Protein AF-A0A930U2X6-F1 (afdb_monomer)

Mean predicted aligned error: 4.29 Å

Sequence (159 aa):
MTLTSILILMLFTFGASIFYVLLCIEKRTWAIAFPAKLSRSVPEEEVRFVHQSLQRLIPLLPPSNGIVVVGGGGALLWQAIQRGWDWAAVLILGIWLGGLLYIIVIGRIAAAVKDVWTTASNGELHAVNRGVKNLIHQHFNGLLHAIGVILLQLGLVVF

Secondary structure (DSSP, 8-state):
--HHHHHHHHHHHHHHHHHHHHHHHHGGGHHHH-TTT---PPPHHHHHHHHHHHHHHTTTHHHHHHIIIIIIHHHHHHHHHHTTT-HHHHHHHHHHHHHHHHHHHTS-HHHHHHHHHHS-TTS-HHHHHHHHHHHHHHHHHHHHHHHHHHHHHIIIII-

Nearest PDB structures (foldseek):
  7xgf-assembly2_D  TM=3.467E-01  e=2.342E+00  synthetic construct

Foldseek 3Di:
DDPLLVQLLVLLVLLLVVLVVLCVLCVLVVCLQCVVVDVDDRDLVSLLSNLVVLLVCLVVCCVSVVCSLVVNLVSLVVVCVVVVNDPLSVVLNVLLVVLVCCCVPVLVVVVLSVLSNPDDSPDDSVSSSSSSNSVNVSSVSSNCNSVVSNVSSCPPPVD

Solvent-accessible surface area (backbone atoms only — not comparable to full-atom values): 8386 Å² total; per-residue (Å²): 124,53,73,57,57,52,51,36,47,51,34,31,49,52,45,25,49,53,28,49,53,52,48,61,67,40,55,77,50,42,30,72,59,39,52,95,81,33,92,57,90,68,58,66,68,58,50,34,51,42,40,48,51,48,47,68,42,56,77,59,43,57,65,60,50,44,48,30,53,54,51,31,49,50,36,41,53,48,46,18,61,77,57,73,58,37,71,59,42,47,49,50,43,46,53,51,51,52,48,52,48,40,39,55,68,76,58,31,47,72,59,35,52,46,47,39,63,73,48,57,65,86,50,63,65,69,60,49,49,50,24,48,28,47,44,53,52,51,36,51,52,51,24,52,50,26,48,49,48,44,53,48,46,44,67,65,69,59,104

Radius of gyration: 17.35 Å; Cα contacts (8 Å, |Δi|>4): 154; chains: 1; bounding box: 38×29×49 Å

pLDDT: mean 90.32, std 5.53, range [69.56, 96.94]

Structure (mmCIF, N/CA/C/O backbone):
data_AF-A0A930U2X6-F1
#
_entry.id   AF-A0A930U2X6-F1
#
loop_
_atom_site.group_PDB
_atom_site.id
_atom_site.type_symbol
_atom_sit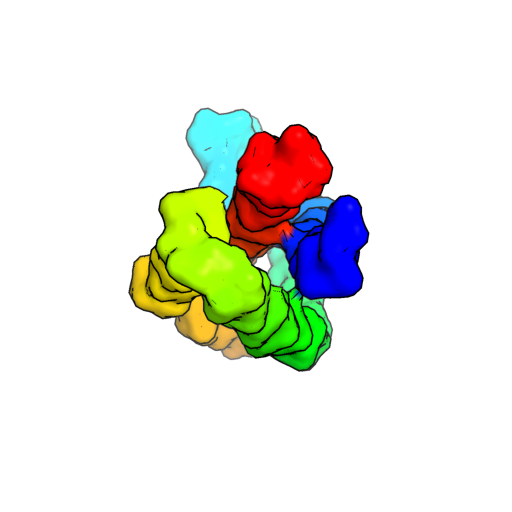e.label_atom_id
_atom_site.label_alt_id
_atom_site.label_comp_id
_atom_site.label_asym_id
_atom_site.label_entity_id
_atom_site.label_seq_id
_atom_site.pdbx_PDB_ins_code
_atom_site.Cartn_x
_atom_site.Cartn_y
_atom_site.Cartn_z
_atom_site.occupancy
_atom_site.B_iso_or_equiv
_atom_site.auth_seq_id
_atom_site.auth_comp_id
_atom_site.auth_asym_id
_atom_site.auth_atom_id
_atom_site.pdbx_PDB_model_num
ATOM 1 N N . MET A 1 1 ? -6.334 4.906 25.732 1.00 69.56 1 MET A N 1
ATOM 2 C CA . MET A 1 1 ? -5.788 4.205 24.546 1.00 69.56 1 MET A CA 1
ATOM 3 C C . MET A 1 1 ? -5.571 2.737 24.896 1.00 69.56 1 MET A C 1
ATOM 5 O O . MET A 1 1 ? -4.930 2.472 25.904 1.00 69.56 1 MET A O 1
ATOM 9 N N . THR A 1 2 ? -6.159 1.796 24.152 1.00 85.31 2 THR A N 1
ATOM 10 C CA . THR A 1 2 ? -6.035 0.351 24.450 1.00 85.31 2 THR A CA 1
ATOM 11 C C . THR A 1 2 ? -4.772 -0.242 23.816 1.00 85.31 2 THR A C 1
ATOM 13 O O . THR A 1 2 ? -4.243 0.322 22.856 1.00 85.31 2 THR A O 1
ATOM 16 N N . LEU A 1 3 ? -4.310 -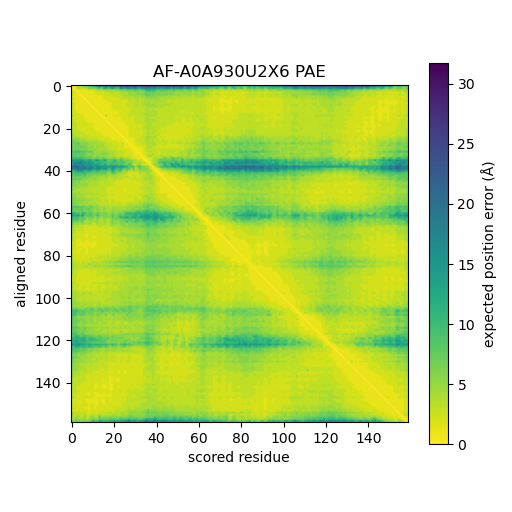1.399 24.311 1.00 91.56 3 LEU A N 1
ATOM 17 C CA . LEU A 1 3 ? -3.204 -2.148 23.695 1.00 91.56 3 LEU A CA 1
ATOM 18 C C . LEU A 1 3 ? -3.489 -2.464 22.217 1.00 91.56 3 LEU A C 1
ATOM 20 O O . LEU A 1 3 ? -2.607 -2.316 21.375 1.00 91.56 3 LEU A O 1
ATOM 24 N N . THR A 1 4 ? -4.737 -2.819 21.892 1.00 93.38 4 THR A N 1
ATOM 25 C CA . THR A 1 4 ? -5.190 -3.085 20.520 1.00 93.38 4 THR A CA 1
ATOM 26 C C . THR A 1 4 ? -5.006 -1.858 19.624 1.00 93.38 4 THR A C 1
ATOM 28 O O . THR A 1 4 ? -4.454 -1.971 18.533 1.00 93.38 4 THR A O 1
ATOM 31 N N . SER A 1 5 ? -5.386 -0.666 20.098 1.00 93.62 5 SER A N 1
ATOM 32 C CA . SER A 1 5 ? -5.215 0.579 19.339 1.00 93.62 5 SER A CA 1
ATOM 33 C C . SER A 1 5 ? -3.742 0.934 19.114 1.00 93.62 5 SER A C 1
ATOM 35 O O . SER A 1 5 ? -3.389 1.374 18.024 1.00 93.62 5 SER A O 1
ATOM 37 N N . ILE A 1 6 ? -2.874 0.708 20.109 1.00 94.25 6 ILE A N 1
ATOM 38 C CA . ILE A 1 6 ? -1.420 0.898 19.965 1.00 94.25 6 ILE A CA 1
ATOM 39 C C . ILE A 1 6 ? -0.870 -0.036 18.886 1.00 94.25 6 ILE A C 1
ATOM 41 O O . ILE A 1 6 ? -0.148 0.411 17.997 1.00 94.25 6 ILE A O 1
ATOM 45 N N . LEU A 1 7 ? -1.245 -1.316 18.936 1.00 95.44 7 LEU A N 1
ATOM 46 C CA . LEU A 1 7 ? -0.802 -2.316 17.971 1.00 95.44 7 LEU A CA 1
ATOM 47 C C . LEU A 1 7 ? -1.247 -1.968 16.544 1.00 95.44 7 LEU A C 1
ATOM 49 O O . LEU A 1 7 ? -0.434 -2.033 15.626 1.00 95.44 7 LEU A O 1
ATOM 53 N N . ILE A 1 8 ? -2.506 -1.550 16.361 1.00 95.62 8 ILE A N 1
ATOM 54 C CA . ILE A 1 8 ? -3.020 -1.075 15.067 1.00 95.62 8 ILE A CA 1
ATOM 55 C C . ILE A 1 8 ? -2.160 0.090 14.572 1.00 95.62 8 ILE A C 1
ATOM 57 O O . ILE A 1 8 ? -1.604 0.021 13.479 1.00 95.62 8 ILE A O 1
ATOM 61 N N . LEU A 1 9 ? -1.975 1.133 15.385 1.00 96.19 9 LEU A N 1
ATOM 62 C CA . LEU A 1 9 ? -1.172 2.290 14.986 1.00 96.19 9 LEU A CA 1
ATOM 63 C C . LEU A 1 9 ? 0.263 1.894 14.618 1.00 96.19 9 LEU A C 1
ATOM 65 O O . LEU A 1 9 ? 0.766 2.358 13.598 1.00 96.19 9 LEU A O 1
ATOM 69 N N . MET A 1 10 ? 0.906 1.005 15.379 1.00 95.81 10 MET A N 1
ATOM 70 C CA . MET A 1 10 ? 2.252 0.509 15.072 1.00 95.81 10 MET A CA 1
ATOM 71 C C . MET A 1 10 ? 2.306 -0.245 13.738 1.00 95.81 10 MET A C 1
ATOM 73 O O . MET A 1 10 ? 3.150 0.067 12.899 1.00 95.81 10 MET A O 1
ATOM 77 N N . LEU A 1 11 ? 1.398 -1.198 13.510 1.00 95.69 11 LEU A N 1
ATOM 78 C CA . LEU A 1 11 ? 1.372 -2.014 12.291 1.00 95.69 11 LEU A CA 1
ATOM 79 C C . LEU A 1 11 ? 1.092 -1.174 11.043 1.00 95.69 11 LEU A C 1
ATOM 81 O O . LEU A 1 11 ? 1.770 -1.320 10.027 1.00 95.69 11 LEU A O 1
ATOM 85 N N . PHE A 1 12 ? 0.125 -0.263 11.120 1.00 95.38 12 PHE A N 1
ATOM 86 C CA . PHE A 1 12 ? -0.221 0.595 9.994 1.00 95.38 12 PHE A CA 1
ATOM 87 C C . PHE A 1 12 ? 0.823 1.690 9.754 1.00 95.38 12 PHE A C 1
ATOM 89 O O . PHE A 1 12 ? 1.091 2.016 8.600 1.00 95.38 12 PHE A O 1
ATOM 96 N N . THR A 1 13 ? 1.489 2.195 10.798 1.00 96.38 13 THR A N 1
ATOM 97 C CA . THR A 1 13 ? 2.637 3.110 10.646 1.00 96.38 13 THR A CA 1
ATOM 98 C C . THR A 1 13 ? 3.826 2.401 10.008 1.00 96.38 13 THR A C 1
ATOM 100 O O . THR A 1 13 ? 4.483 2.963 9.131 1.00 96.38 13 THR A O 1
ATOM 103 N N . PHE A 1 14 ? 4.086 1.149 10.391 1.00 94.38 14 PHE A N 1
ATOM 104 C CA . PHE A 1 14 ? 5.089 0.312 9.739 1.00 94.38 14 PHE A CA 1
ATOM 105 C C . PHE A 1 14 ? 4.760 0.110 8.251 1.00 94.38 14 PHE A C 1
ATOM 107 O O . PHE A 1 14 ? 5.606 0.377 7.399 1.00 94.38 14 PHE A O 1
ATOM 114 N N . GLY A 1 15 ? 3.513 -0.244 7.919 1.00 93.06 15 GLY A N 1
ATOM 115 C CA . GLY A 1 15 ? 3.055 -0.362 6.530 1.00 93.06 15 GLY A CA 1
ATOM 116 C C . GLY A 1 15 ? 3.176 0.938 5.732 1.00 93.06 15 GLY A C 1
ATOM 117 O O . GLY A 1 15 ? 3.738 0.942 4.637 1.00 93.06 15 GLY A O 1
ATOM 118 N N . ALA A 1 16 ? 2.726 2.060 6.299 1.00 94.88 16 ALA A N 1
ATOM 119 C CA . ALA A 1 16 ? 2.882 3.380 5.696 1.00 94.88 16 ALA A CA 1
ATOM 120 C C . ALA A 1 16 ? 4.361 3.719 5.452 1.00 94.88 16 ALA A C 1
ATOM 122 O O . ALA A 1 16 ? 4.705 4.234 4.392 1.00 94.88 16 ALA A O 1
ATOM 123 N N . SER A 1 17 ? 5.251 3.376 6.387 1.00 94.25 17 SER A N 1
ATOM 124 C CA . SER A 1 17 ? 6.690 3.625 6.248 1.00 94.25 17 SER A CA 1
ATOM 125 C C . SER A 1 17 ? 7.305 2.819 5.103 1.00 94.25 17 SER A C 1
ATOM 127 O O . SER A 1 17 ? 8.100 3.367 4.342 1.00 94.25 17 SER A O 1
ATOM 129 N N . ILE A 1 18 ? 6.903 1.553 4.925 1.00 91.75 18 ILE A N 1
ATOM 130 C CA . ILE A 1 18 ? 7.334 0.729 3.783 1.00 91.75 18 ILE A CA 1
ATOM 131 C C . ILE A 1 18 ? 6.951 1.417 2.470 1.00 91.75 18 ILE A C 1
ATOM 133 O O . ILE A 1 18 ? 7.820 1.674 1.636 1.00 91.75 18 ILE A O 1
ATOM 137 N N . PHE A 1 19 ? 5.671 1.761 2.294 1.00 92.62 19 PHE A N 1
ATOM 138 C CA . PHE A 1 19 ? 5.212 2.399 1.058 1.00 92.62 19 PHE A CA 1
ATOM 139 C C . PHE A 1 19 ? 5.843 3.774 0.843 1.00 92.62 19 PHE A C 1
ATOM 141 O O . PHE A 1 19 ? 6.198 4.113 -0.282 1.00 92.62 19 PHE A O 1
ATOM 148 N N . TYR A 1 20 ? 6.052 4.546 1.908 1.00 94.25 20 TYR A N 1
ATOM 149 C CA . TYR A 1 20 ? 6.744 5.827 1.834 1.00 94.25 20 TYR A CA 1
ATOM 150 C C . TYR A 1 20 ? 8.188 5.679 1.333 1.00 94.25 20 TYR A C 1
ATOM 152 O O . TYR A 1 20 ? 8.611 6.421 0.447 1.00 94.25 20 TYR A O 1
ATOM 160 N N . VAL A 1 21 ? 8.945 4.704 1.847 1.00 92.69 21 VAL A N 1
ATOM 161 C CA . VAL A 1 21 ? 10.322 4.445 1.395 1.00 92.69 21 VAL A CA 1
ATOM 162 C C . VAL A 1 21 ? 10.351 4.026 -0.077 1.00 92.69 21 VAL A C 1
ATOM 164 O O . VAL A 1 21 ? 11.174 4.543 -0.833 1.00 92.69 21 VAL A O 1
ATOM 167 N N . LEU A 1 22 ? 9.432 3.157 -0.514 1.00 92.00 22 LEU A N 1
ATOM 168 C CA . LEU A 1 22 ? 9.311 2.779 -1.930 1.00 92.00 22 LEU A CA 1
ATOM 169 C C . LEU A 1 22 ? 9.024 3.996 -2.810 1.00 92.00 22 LEU A C 1
ATOM 171 O O . LEU A 1 22 ? 9.707 4.225 -3.806 1.00 92.00 22 LEU A O 1
ATOM 175 N N . LEU A 1 23 ? 8.082 4.835 -2.391 1.00 93.25 23 LEU A N 1
ATOM 176 C CA . LEU A 1 23 ? 7.719 6.051 -3.106 1.00 93.25 23 LEU A CA 1
ATOM 177 C C . LEU A 1 23 ? 8.870 7.065 -3.174 1.00 93.25 23 LEU A C 1
ATOM 179 O O . LEU A 1 23 ? 9.009 7.761 -4.182 1.00 93.25 23 LEU A O 1
ATOM 183 N N . CYS A 1 24 ? 9.732 7.122 -2.156 1.00 93.75 24 CYS A N 1
ATOM 184 C CA . CYS A 1 24 ? 10.964 7.910 -2.190 1.00 93.75 24 CYS A CA 1
ATOM 185 C C . CYS A 1 24 ? 11.950 7.407 -3.256 1.00 93.75 24 CYS A C 1
ATOM 187 O O . CYS A 1 24 ? 12.536 8.228 -3.965 1.00 93.75 24 CYS A O 1
ATOM 189 N N . ILE A 1 25 ? 12.102 6.086 -3.411 1.00 90.88 25 ILE A N 1
ATOM 190 C CA . ILE A 1 25 ? 12.925 5.477 -4.474 1.00 90.88 25 ILE A CA 1
ATOM 191 C C . ILE A 1 25 ? 12.327 5.800 -5.852 1.00 90.88 25 ILE A C 1
ATOM 193 O O . ILE A 1 25 ? 13.039 6.179 -6.781 1.00 90.88 25 ILE A O 1
ATOM 197 N N . GLU A 1 26 ? 11.004 5.723 -5.970 1.00 92.31 26 GLU A N 1
ATOM 198 C CA . GLU A 1 26 ? 10.265 5.918 -7.219 1.00 92.31 26 GLU A CA 1
ATOM 199 C C . GLU A 1 26 ? 10.066 7.389 -7.611 1.00 92.31 26 GLU A C 1
ATOM 201 O O . GLU A 1 26 ? 9.607 7.675 -8.722 1.00 92.31 26 GLU A O 1
ATOM 206 N N . LYS A 1 27 ? 10.419 8.343 -6.738 1.00 91.00 27 LYS A N 1
ATOM 207 C CA . LYS A 1 27 ? 10.170 9.787 -6.912 1.00 91.00 27 LYS A CA 1
ATOM 208 C C . LYS A 1 27 ? 10.674 10.337 -8.246 1.00 91.00 27 LYS A C 1
ATOM 210 O O . LYS A 1 27 ? 10.072 11.245 -8.821 1.00 91.00 27 LYS A O 1
ATOM 215 N N . ARG A 1 28 ? 11.777 9.792 -8.764 1.00 87.88 28 ARG A N 1
ATOM 216 C CA . ARG A 1 28 ? 12.347 10.182 -10.067 1.00 87.88 28 ARG A CA 1
ATOM 217 C C . ARG A 1 28 ? 11.410 9.829 -11.230 1.00 87.88 28 ARG A C 1
ATOM 219 O O . ARG A 1 28 ? 11.173 10.646 -12.115 1.00 87.88 28 ARG A O 1
ATOM 226 N N . THR A 1 29 ? 10.720 8.702 -11.127 1.00 91.69 29 THR A N 1
ATOM 227 C CA . THR A 1 29 ? 9.820 8.159 -12.152 1.00 91.69 29 THR A CA 1
ATOM 228 C C . THR A 1 29 ? 8.343 8.535 -11.988 1.00 91.69 29 THR A C 1
ATOM 230 O O . THR A 1 29 ? 7.521 8.129 -12.805 1.00 91.69 29 THR A O 1
ATOM 233 N N . TRP A 1 30 ? 7.963 9.343 -10.989 1.00 91.62 30 TRP A N 1
ATOM 234 C CA . TRP A 1 30 ? 6.550 9.702 -10.757 1.00 91.62 30 TRP A CA 1
ATOM 235 C C . TRP A 1 30 ? 5.859 10.370 -11.948 1.00 91.62 30 TRP A C 1
ATOM 237 O O . TRP A 1 30 ? 4.649 10.222 -12.104 1.00 91.62 30 TRP A O 1
ATOM 247 N N . ALA A 1 31 ? 6.602 11.064 -12.813 1.00 90.00 31 ALA A N 1
ATOM 248 C CA . ALA A 1 31 ? 6.038 11.667 -14.021 1.00 90.00 31 ALA A CA 1
ATOM 249 C C . ALA A 1 31 ? 5.472 10.628 -15.009 1.00 90.00 31 ALA A C 1
ATOM 251 O O . ALA A 1 31 ? 4.550 10.936 -15.757 1.00 90.00 31 ALA A O 1
ATOM 252 N N . ILE A 1 32 ? 5.942 9.376 -14.951 1.00 88.25 32 ILE A N 1
ATOM 253 C CA . ILE A 1 32 ? 5.394 8.262 -15.741 1.00 88.25 32 ILE A CA 1
ATOM 254 C C . ILE A 1 32 ? 4.018 7.846 -15.202 1.00 88.25 32 ILE A C 1
ATOM 256 O O . ILE A 1 32 ? 3.114 7.502 -15.968 1.00 88.25 32 ILE A O 1
ATOM 260 N N . ALA A 1 33 ? 3.840 7.889 -13.879 1.00 87.44 33 ALA A N 1
ATOM 261 C CA . ALA A 1 33 ? 2.578 7.547 -13.232 1.00 87.44 33 ALA A CA 1
ATOM 262 C C . ALA A 1 33 ? 1.546 8.678 -13.320 1.00 87.44 33 ALA A C 1
ATOM 264 O O . ALA A 1 33 ? 0.382 8.418 -13.625 1.00 87.44 33 ALA A O 1
ATOM 265 N N . PHE A 1 34 ? 1.980 9.930 -13.150 1.00 88.38 34 PHE A N 1
ATOM 266 C CA . PHE A 1 34 ? 1.111 11.106 -13.074 1.00 88.38 34 PHE A CA 1
ATOM 267 C C . PHE A 1 34 ? 1.443 12.165 -14.142 1.00 88.38 34 PHE A C 1
ATOM 269 O O . PHE A 1 34 ? 1.743 13.312 -13.794 1.00 88.38 34 PHE A O 1
ATOM 276 N N . PRO A 1 35 ? 1.349 11.833 -15.444 1.00 83.19 35 PRO A N 1
ATOM 277 C CA . PRO A 1 35 ? 1.754 12.739 -16.522 1.00 83.19 35 PRO A CA 1
ATOM 278 C C . PRO A 1 35 ? 0.925 14.031 -16.557 1.00 83.19 35 PRO A C 1
ATOM 280 O O . PRO A 1 35 ? 1.444 15.084 -16.898 1.00 83.19 35 PRO A O 1
ATOM 283 N N . ALA A 1 36 ? -0.341 13.983 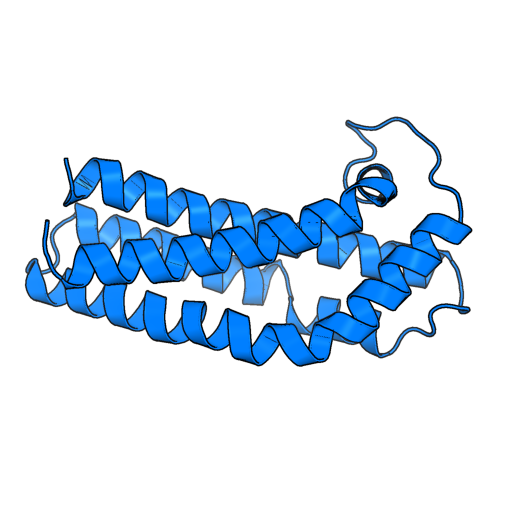-16.126 1.00 78.81 36 ALA A N 1
ATOM 284 C CA . ALA A 1 36 ? -1.209 15.161 -16.051 1.00 78.81 36 ALA A CA 1
ATOM 285 C C . ALA A 1 36 ? -0.769 16.196 -14.994 1.00 78.81 36 ALA A C 1
ATOM 287 O O . ALA A 1 36 ? -1.204 17.341 -15.046 1.00 78.81 36 ALA A O 1
ATOM 288 N N . LYS A 1 37 ? 0.058 15.796 -14.016 1.00 79.06 37 LYS A N 1
ATOM 289 C CA . LYS A 1 37 ? 0.534 16.665 -12.924 1.00 79.06 37 LYS A CA 1
ATOM 290 C C . LYS A 1 37 ? 2.022 16.996 -13.027 1.00 79.06 37 LYS A C 1
ATOM 292 O O . LYS A 1 37 ? 2.471 17.961 -12.418 1.00 79.06 37 LYS A O 1
ATOM 297 N N . LEU A 1 38 ? 2.793 16.180 -13.742 1.00 79.31 38 LEU A N 1
ATOM 298 C CA . LEU A 1 38 ? 4.249 16.253 -13.801 1.00 79.31 38 LEU A CA 1
ATOM 299 C C . LEU A 1 38 ? 4.702 16.215 -15.263 1.00 79.31 38 LEU A C 1
ATOM 301 O O . LEU A 1 38 ? 4.972 15.152 -15.818 1.00 79.31 38 LEU A O 1
ATOM 305 N N . SER A 1 39 ? 4.815 17.391 -15.875 1.00 71.56 39 SER A N 1
ATOM 306 C CA . SER A 1 39 ? 5.216 17.558 -17.277 1.00 71.56 39 SER A CA 1
ATOM 307 C C . SER A 1 39 ? 6.738 17.529 -17.445 1.00 71.56 39 SER A C 1
ATOM 309 O O . SER A 1 39 ? 7.339 18.509 -17.879 1.00 71.56 39 SER A O 1
ATOM 311 N N . ARG A 1 40 ? 7.388 16.421 -17.067 1.00 81.56 40 ARG A N 1
ATOM 312 C CA . ARG A 1 40 ? 8.821 16.211 -17.331 1.00 81.56 40 ARG A CA 1
ATOM 313 C C . ARG A 1 40 ? 9.069 14.883 -18.031 1.00 81.56 40 ARG A C 1
ATOM 315 O O . ARG A 1 40 ? 8.499 13.863 -17.646 1.00 81.56 40 ARG A O 1
ATOM 322 N N . SER A 1 41 ? 9.957 14.891 -19.022 1.00 82.69 41 SER A N 1
ATOM 323 C CA . SER A 1 41 ? 10.502 13.659 -19.590 1.00 82.69 41 SER A CA 1
ATOM 324 C C . SER A 1 41 ? 11.361 12.960 -18.541 1.00 82.69 41 SER A C 1
ATOM 326 O O . SER A 1 41 ? 12.198 13.602 -17.904 1.00 82.69 41 SER A O 1
ATOM 328 N N . VAL A 1 42 ? 11.164 11.657 -18.367 1.00 86.94 42 VAL A N 1
ATOM 329 C CA . VAL A 1 42 ? 11.996 10.842 -17.477 1.00 86.94 42 VAL A CA 1
ATOM 330 C C . VAL A 1 42 ? 13.068 10.155 -18.322 1.00 86.94 42 VAL A C 1
ATOM 332 O O . VAL A 1 42 ? 12.700 9.448 -19.264 1.00 86.94 42 VAL A O 1
ATOM 335 N N . PRO A 1 43 ? 14.366 10.358 -18.030 1.00 91.56 43 PRO A N 1
ATOM 336 C CA . PRO A 1 43 ? 15.443 9.662 -18.721 1.00 91.56 43 PRO A CA 1
ATOM 337 C C . PRO A 1 43 ? 15.288 8.145 -18.599 1.00 91.56 43 PRO A C 1
ATOM 339 O O . PRO A 1 43 ? 14.963 7.627 -17.531 1.00 91.56 43 PRO A O 1
ATOM 342 N N . GLU A 1 44 ? 15.558 7.422 -19.684 1.00 90.88 44 GLU A N 1
ATOM 343 C CA . GLU A 1 44 ? 15.449 5.959 -19.730 1.00 90.88 44 GLU A CA 1
ATOM 344 C C . GLU A 1 44 ? 16.278 5.270 -18.634 1.00 90.88 44 GLU A C 1
ATOM 346 O O . GLU A 1 44 ? 15.817 4.319 -18.002 1.00 90.88 44 GLU A O 1
ATOM 351 N N . GLU A 1 45 ? 17.475 5.786 -18.362 1.00 92.31 45 GLU A N 1
ATOM 352 C CA . GLU A 1 45 ? 18.358 5.306 -17.297 1.00 92.31 45 GLU A CA 1
ATOM 353 C C . GLU A 1 45 ? 17.696 5.342 -15.911 1.00 92.31 45 GLU A C 1
ATOM 355 O O . GLU A 1 45 ? 17.830 4.389 -15.141 1.00 92.31 45 GLU A O 1
ATOM 360 N N . GLU A 1 46 ? 16.910 6.381 -15.609 1.00 91.88 46 GLU A N 1
ATOM 361 C CA . GLU A 1 46 ? 16.198 6.492 -14.335 1.00 91.88 46 GLU A CA 1
ATOM 362 C C . GLU A 1 46 ? 15.077 5.460 -14.238 1.00 91.88 46 GLU A C 1
ATOM 364 O O . GLU A 1 46 ? 14.892 4.840 -13.188 1.00 91.88 46 GLU A O 1
ATOM 369 N N . VAL A 1 47 ? 14.353 5.233 -15.339 1.00 91.88 47 VAL A N 1
ATOM 370 C CA . VAL A 1 47 ? 13.297 4.216 -15.404 1.00 91.88 47 VAL A CA 1
ATOM 371 C C . VAL A 1 47 ? 13.876 2.835 -15.144 1.00 91.88 47 VAL A C 1
ATOM 373 O O . VAL A 1 47 ? 13.355 2.089 -14.314 1.00 91.88 47 VAL A O 1
ATOM 376 N N . ARG A 1 48 ? 14.973 2.495 -15.827 1.00 93.19 48 ARG A N 1
ATOM 377 C CA . ARG A 1 48 ? 15.625 1.189 -15.690 1.00 93.19 48 ARG A CA 1
ATOM 378 C C . ARG A 1 48 ? 16.226 1.004 -14.298 1.00 93.19 48 ARG A C 1
ATOM 380 O O . ARG A 1 48 ? 16.092 -0.078 -13.729 1.00 93.19 48 ARG A O 1
ATOM 387 N N . PHE A 1 49 ? 16.811 2.053 -13.718 1.00 93.31 49 PHE A N 1
ATOM 388 C CA . PHE A 1 49 ? 17.315 2.034 -12.344 1.00 93.31 49 PHE A CA 1
ATOM 389 C C . PHE A 1 49 ? 16.202 1.761 -11.322 1.00 93.31 49 PHE A C 1
ATOM 391 O O . PHE A 1 49 ? 16.350 0.892 -10.455 1.00 93.31 49 PHE A O 1
ATOM 398 N N . VAL A 1 50 ? 15.073 2.472 -11.427 1.00 92.81 50 VAL A N 1
ATOM 399 C CA . VAL A 1 50 ? 13.926 2.260 -10.534 1.00 92.81 50 VAL A CA 1
ATOM 400 C C . VAL A 1 50 ? 13.350 0.866 -10.747 1.00 92.81 50 VAL A C 1
ATOM 402 O O . VAL A 1 50 ? 13.177 0.143 -9.772 1.00 92.81 50 VAL A O 1
ATOM 405 N N . HIS A 1 51 ? 13.142 0.434 -11.992 1.00 94.25 51 HIS A N 1
ATOM 406 C CA . HIS A 1 51 ? 12.653 -0.912 -12.290 1.00 94.25 51 HIS A CA 1
ATOM 407 C C . HIS A 1 51 ? 13.537 -1.998 -11.663 1.00 94.25 51 HIS A C 1
ATOM 409 O O . HIS A 1 51 ? 13.034 -2.884 -10.978 1.00 94.25 51 HIS A O 1
ATOM 415 N N . GLN A 1 52 ? 14.860 -1.902 -11.824 1.00 93.25 52 GLN A N 1
ATOM 416 C CA . GLN A 1 52 ? 15.798 -2.859 -11.238 1.00 93.25 52 GLN A CA 1
ATOM 417 C C . GLN A 1 52 ? 15.760 -2.839 -9.702 1.00 93.25 52 GLN A C 1
ATOM 419 O O . GLN A 1 52 ? 15.834 -3.891 -9.063 1.00 93.25 52 GLN A O 1
ATOM 424 N N . SER A 1 53 ? 15.626 -1.656 -9.101 1.00 92.38 53 SER A N 1
ATOM 425 C CA . SER A 1 53 ? 15.471 -1.508 -7.650 1.00 92.38 53 SER A CA 1
ATOM 426 C C . SER A 1 53 ? 14.190 -2.187 -7.163 1.00 92.38 53 SER A C 1
ATOM 428 O O . SER A 1 53 ? 14.233 -2.972 -6.219 1.00 92.38 53 SER A O 1
ATOM 430 N N . LEU A 1 54 ? 13.068 -1.968 -7.851 1.00 89.88 54 LEU A N 1
ATOM 431 C CA . LEU A 1 54 ? 11.787 -2.603 -7.543 1.00 89.88 54 LEU A CA 1
ATOM 432 C C . LEU A 1 54 ? 11.854 -4.121 -7.705 1.00 89.88 54 LEU A C 1
ATOM 434 O O . LEU A 1 54 ? 11.419 -4.846 -6.816 1.00 89.88 54 LEU A O 1
ATOM 438 N N . GLN A 1 55 ? 12.484 -4.613 -8.773 1.00 90.69 55 GLN A N 1
ATOM 439 C CA . GLN A 1 55 ? 12.677 -6.044 -9.011 1.00 90.69 55 GLN A CA 1
ATOM 440 C C . GLN A 1 55 ? 13.434 -6.724 -7.858 1.00 90.69 55 GLN A C 1
ATOM 442 O O . GLN A 1 55 ? 13.080 -7.829 -7.454 1.00 90.69 55 GLN A O 1
ATOM 447 N N . ARG A 1 56 ? 14.426 -6.042 -7.269 1.00 90.44 56 ARG A N 1
ATOM 448 C CA . ARG A 1 56 ? 15.168 -6.529 -6.091 1.00 90.44 56 ARG A CA 1
ATOM 449 C C . ARG A 1 56 ? 14.380 -6.446 -4.786 1.00 90.44 56 ARG A C 1
ATO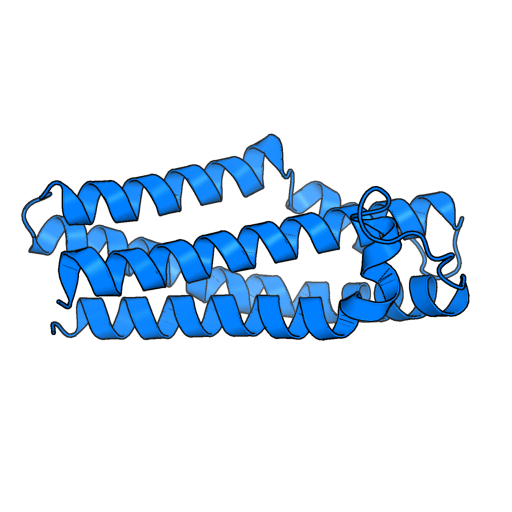M 451 O O . ARG A 1 56 ? 14.652 -7.226 -3.879 1.00 90.44 56 ARG A O 1
ATOM 458 N N . LEU A 1 57 ? 13.438 -5.510 -4.672 1.00 87.88 57 LEU A N 1
ATOM 459 C CA . LEU A 1 57 ? 12.630 -5.299 -3.466 1.00 87.88 57 LEU A CA 1
ATOM 460 C C . LEU A 1 57 ? 11.364 -6.165 -3.433 1.00 87.88 57 LEU A C 1
ATOM 462 O O . LEU A 1 57 ? 10.905 -6.525 -2.351 1.00 87.88 57 LEU A O 1
ATOM 466 N N . ILE A 1 58 ? 10.841 -6.581 -4.591 1.00 85.69 58 ILE A N 1
ATOM 467 C CA . ILE A 1 58 ? 9.672 -7.467 -4.696 1.00 85.69 58 ILE A CA 1
ATOM 468 C C . ILE A 1 58 ? 9.748 -8.746 -3.845 1.00 85.69 58 ILE A C 1
ATOM 470 O O . ILE A 1 58 ? 8.706 -9.107 -3.319 1.00 85.69 58 ILE A O 1
ATOM 474 N N . PRO A 1 59 ? 10.876 -9.451 -3.639 1.00 83.00 59 PRO A N 1
ATOM 475 C CA . PRO A 1 59 ? 10.878 -10.632 -2.779 1.00 83.00 59 PRO A CA 1
ATOM 476 C C . PRO A 1 59 ? 10.819 -10.279 -1.280 1.00 83.00 59 PRO A C 1
ATOM 478 O O . PRO A 1 59 ? 10.384 -11.099 -0.476 1.00 83.00 59 PRO A O 1
ATOM 481 N N . LEU A 1 60 ? 11.214 -9.060 -0.892 1.00 78.81 60 LEU A N 1
ATOM 482 C CA . LEU A 1 60 ? 11.232 -8.586 0.502 1.00 78.81 60 LEU A CA 1
ATOM 483 C C . LEU A 1 60 ? 9.890 -7.978 0.946 1.00 78.81 60 LEU A C 1
ATOM 485 O O . LEU A 1 60 ? 9.577 -7.932 2.140 1.00 78.81 60 LEU A O 1
ATOM 489 N N . LEU A 1 61 ? 9.086 -7.507 -0.008 1.00 76.19 61 LEU A N 1
ATOM 490 C CA . LEU A 1 61 ? 7.809 -6.844 0.257 1.00 76.19 61 LEU A CA 1
ATOM 491 C C . LEU A 1 61 ? 6.676 -7.788 0.711 1.00 76.19 61 LEU A C 1
ATOM 493 O O . LEU A 1 61 ? 5.961 -7.400 1.631 1.00 76.19 61 LEU A O 1
ATOM 497 N N . PRO A 1 62 ? 6.488 -9.006 0.160 1.00 72.56 62 PRO A N 1
ATOM 498 C CA . PRO A 1 62 ? 5.411 -9.907 0.553 1.00 72.56 62 PRO A CA 1
ATOM 499 C C . PRO A 1 62 ? 5.454 -10.312 2.030 1.00 72.56 62 PRO A C 1
ATOM 501 O O . PRO A 1 62 ? 4.405 -10.229 2.664 1.00 72.56 62 PRO A O 1
ATOM 504 N N . PRO A 1 63 ? 6.613 -10.670 2.627 1.00 72.12 63 PRO A N 1
ATOM 505 C CA . PRO A 1 63 ? 6.675 -10.943 4.062 1.00 72.12 63 PRO A CA 1
ATOM 506 C C . PRO A 1 63 ? 6.314 -9.709 4.898 1.00 72.12 63 PRO A C 1
ATOM 508 O O . PRO A 1 63 ? 5.470 -9.777 5.789 1.00 72.12 63 PRO A O 1
ATOM 511 N N . SER A 1 64 ? 6.903 -8.558 4.562 1.00 76.69 64 SER A N 1
ATOM 512 C CA . SER A 1 64 ? 6.751 -7.315 5.326 1.00 76.69 64 SER A CA 1
ATOM 513 C C . SER A 1 64 ? 5.323 -6.763 5.256 1.00 76.69 64 SER A C 1
ATOM 515 O O . SER A 1 64 ? 4.733 -6.408 6.274 1.00 76.69 64 SER A O 1
ATOM 517 N N . ASN A 1 65 ? 4.730 -6.745 4.062 1.00 80.69 65 ASN A N 1
ATOM 518 C CA . ASN A 1 65 ? 3.354 -6.308 3.856 1.00 80.69 65 ASN A CA 1
ATOM 519 C C . ASN A 1 65 ? 2.345 -7.356 4.355 1.00 80.69 65 ASN A C 1
ATOM 521 O O . ASN A 1 65 ? 1.276 -6.996 4.833 1.00 80.69 65 ASN A O 1
ATOM 525 N N . GLY A 1 66 ? 2.690 -8.647 4.315 1.00 84.56 66 GLY A N 1
ATOM 526 C CA . GLY A 1 66 ? 1.880 -9.722 4.887 1.00 84.56 66 GLY A CA 1
ATOM 527 C C . GLY A 1 66 ? 1.644 -9.548 6.389 1.00 84.56 66 GLY A C 1
ATOM 528 O O . GLY A 1 66 ? 0.522 -9.749 6.851 1.00 84.56 66 GLY A O 1
ATOM 529 N N . ILE A 1 67 ? 2.655 -9.085 7.136 1.00 87.69 67 ILE A N 1
ATOM 530 C CA . ILE A 1 67 ? 2.522 -8.752 8.567 1.00 87.69 67 ILE A CA 1
ATOM 531 C C . ILE A 1 67 ? 1.484 -7.645 8.778 1.00 87.69 67 ILE A C 1
ATOM 533 O O . ILE A 1 67 ? 0.632 -7.762 9.655 1.00 87.69 67 ILE A O 1
ATOM 537 N N . VAL A 1 68 ? 1.515 -6.589 7.962 1.00 90.38 68 VAL A N 1
ATOM 538 C CA . VAL A 1 68 ? 0.543 -5.486 8.047 1.00 90.38 68 VAL A CA 1
ATOM 539 C C . VAL A 1 68 ? -0.848 -5.967 7.648 1.00 90.38 68 VAL A C 1
ATOM 541 O O . VAL A 1 68 ? -1.826 -5.637 8.311 1.00 90.38 68 VAL A O 1
ATOM 544 N N . VAL A 1 69 ? -0.943 -6.793 6.604 1.00 90.75 69 VAL A N 1
ATOM 545 C CA . VAL A 1 69 ? -2.223 -7.286 6.097 1.00 90.75 69 VAL A CA 1
ATOM 546 C C . VAL A 1 69 ? -2.916 -8.204 7.097 1.00 90.75 69 VAL A C 1
ATOM 548 O O . VAL A 1 69 ? -4.057 -7.953 7.487 1.00 90.75 69 VAL A O 1
ATOM 551 N N . VAL A 1 70 ? -2.221 -9.255 7.527 1.00 92.88 70 VAL A N 1
ATOM 552 C CA . VAL A 1 70 ? -2.775 -10.273 8.423 1.00 92.88 70 VAL A CA 1
ATOM 553 C C . VAL A 1 70 ? -2.835 -9.746 9.851 1.00 92.88 70 VAL A C 1
ATOM 555 O O . VAL A 1 70 ? -3.876 -9.841 10.496 1.00 92.88 70 VAL A O 1
ATOM 558 N N . GLY A 1 71 ? -1.746 -9.146 10.338 1.00 93.44 71 GLY A N 1
ATOM 559 C CA . GLY A 1 71 ? -1.670 -8.600 11.690 1.00 93.44 71 GLY A CA 1
ATOM 560 C C . GLY A 1 71 ? -2.578 -7.388 11.876 1.00 93.44 71 GLY A C 1
ATOM 561 O O . GLY A 1 71 ? -3.335 -7.336 12.841 1.00 93.44 71 GLY A O 1
ATOM 562 N N . GLY A 1 72 ? -2.556 -6.436 10.940 1.00 93.75 72 GLY A N 1
ATOM 563 C CA . GLY A 1 72 ? -3.406 -5.245 10.993 1.00 93.75 72 GLY A CA 1
ATOM 564 C C . GLY A 1 72 ? -4.882 -5.594 10.826 1.00 93.75 72 GLY A C 1
ATOM 565 O O . GLY A 1 72 ? -5.711 -5.122 11.599 1.00 93.75 72 GLY A O 1
ATOM 566 N N . GLY A 1 73 ? -5.210 -6.490 9.888 1.00 94.94 73 GLY A N 1
ATOM 567 C CA . GLY A 1 73 ? -6.570 -7.005 9.719 1.00 94.94 73 GLY A CA 1
ATOM 568 C C . GLY A 1 73 ? -7.078 -7.750 10.956 1.00 94.94 73 GLY A C 1
ATOM 569 O O . GLY A 1 73 ? -8.185 -7.483 11.420 1.00 94.94 73 GLY A O 1
ATOM 570 N N . GLY A 1 74 ? -6.253 -8.626 11.535 1.00 96.31 74 GLY A N 1
ATOM 571 C CA . GLY A 1 74 ? -6.576 -9.335 12.773 1.00 96.31 74 GLY A CA 1
ATOM 572 C C . GLY A 1 74 ? -6.784 -8.388 13.955 1.00 96.31 74 GLY A C 1
ATOM 573 O O . GLY A 1 74 ? -7.757 -8.534 14.692 1.00 96.31 74 GLY A O 1
ATOM 574 N N . ALA A 1 75 ? -5.929 -7.373 14.105 1.00 96.06 75 ALA A N 1
ATOM 575 C CA . ALA A 1 75 ? -6.053 -6.382 15.169 1.00 96.06 75 ALA A CA 1
ATOM 576 C C . ALA A 1 75 ? -7.307 -5.503 15.011 1.00 96.06 75 ALA A C 1
ATOM 578 O O . ALA A 1 75 ? -7.992 -5.242 15.998 1.00 96.06 75 ALA A O 1
ATOM 579 N N . LEU A 1 76 ? -7.653 -5.090 13.785 1.00 96.69 76 LEU A N 1
ATOM 580 C CA . LEU A 1 76 ? -8.887 -4.345 13.503 1.00 96.69 76 LEU A CA 1
ATOM 581 C C . LEU A 1 76 ? -10.142 -5.182 13.769 1.00 96.69 76 LEU A C 1
ATOM 583 O O . LEU A 1 76 ? -11.091 -4.687 14.376 1.00 96.69 76 LEU A O 1
ATOM 587 N N . LEU A 1 77 ? -10.141 -6.454 13.365 1.00 96.94 77 LEU A N 1
ATOM 588 C CA . LEU A 1 77 ? -11.239 -7.375 13.655 1.00 96.94 77 LEU A CA 1
ATOM 589 C C . LEU A 1 77 ? -11.403 -7.570 15.166 1.00 96.94 77 LEU A C 1
ATOM 591 O O . LEU A 1 77 ? -12.511 -7.496 15.694 1.00 96.94 77 LEU A O 1
ATOM 595 N N . TRP A 1 78 ? -10.290 -7.762 15.871 1.00 96.94 78 TRP A N 1
ATOM 596 C CA . TRP A 1 78 ? -10.289 -7.886 17.321 1.00 96.94 78 TRP A CA 1
ATOM 597 C C . TRP A 1 78 ? -10.793 -6.613 18.010 1.00 96.94 78 TRP A C 1
ATOM 599 O O . TRP A 1 78 ? -11.594 -6.698 18.938 1.00 96.94 78 TRP A O 1
ATOM 609 N N . GLN A 1 79 ? -10.406 -5.430 17.522 1.00 96.00 79 GLN A N 1
ATOM 610 C CA . GLN A 1 79 ? -10.947 -4.158 18.003 1.00 96.00 79 GLN A CA 1
ATOM 611 C C . GLN A 1 79 ? -12.464 -4.075 17.808 1.00 96.00 79 GLN A C 1
ATOM 613 O O . GLN A 1 79 ? -13.161 -3.647 18.726 1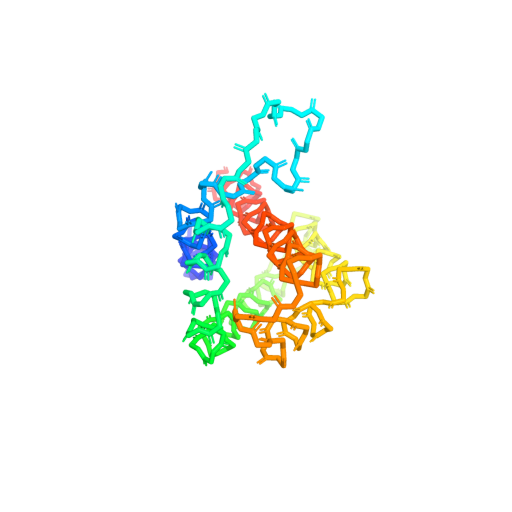.00 96.00 79 GLN A O 1
ATOM 618 N N . ALA A 1 80 ? -12.983 -4.487 16.648 1.00 95.94 80 ALA A N 1
ATOM 619 C CA . ALA A 1 80 ? -14.421 -4.487 16.391 1.00 95.94 80 ALA A CA 1
ATOM 620 C C . ALA A 1 80 ? -15.171 -5.401 17.370 1.00 95.94 80 ALA A C 1
ATOM 622 O O . ALA A 1 80 ? -16.178 -4.986 17.937 1.00 95.94 80 ALA A O 1
ATOM 623 N N . ILE A 1 81 ? -14.632 -6.589 17.661 1.00 96.50 81 ILE A N 1
ATOM 624 C CA . ILE A 1 81 ? -15.191 -7.503 18.667 1.00 96.50 81 ILE A CA 1
ATOM 625 C C . ILE A 1 81 ? -15.157 -6.866 20.064 1.00 96.50 81 ILE A C 1
ATOM 627 O O . ILE A 1 81 ? -16.178 -6.836 20.747 1.00 96.50 81 ILE A O 1
ATOM 631 N N . GLN A 1 82 ? -14.012 -6.313 20.482 1.00 95.25 82 GLN A N 1
ATOM 632 C CA . GLN A 1 82 ? -13.858 -5.680 21.800 1.00 95.25 82 GLN A CA 1
ATOM 633 C C . GLN A 1 82 ? -14.800 -4.489 22.008 1.00 95.25 82 GLN A C 1
ATOM 635 O O . GLN A 1 82 ? -15.228 -4.232 23.130 1.00 95.25 82 GLN A O 1
ATOM 640 N N . ARG A 1 83 ? -15.117 -3.759 20.936 1.00 93.69 83 ARG A N 1
ATOM 641 C CA . ARG A 1 83 ? -16.007 -2.592 20.966 1.00 93.69 83 ARG A CA 1
ATOM 642 C C . ARG A 1 83 ? -17.469 -2.937 20.680 1.00 93.69 83 ARG A C 1
ATOM 644 O O . ARG A 1 83 ? -18.275 -2.029 20.510 1.00 93.69 83 ARG A O 1
ATOM 651 N N . GLY A 1 84 ? -17.816 -4.224 20.606 1.00 95.44 84 GLY A N 1
ATOM 652 C CA . GLY A 1 84 ? -19.188 -4.661 20.350 1.00 95.44 84 GLY A CA 1
ATOM 653 C C . GLY A 1 84 ? -19.726 -4.212 18.990 1.00 95.44 84 GLY A C 1
ATOM 654 O O . GLY A 1 84 ? -20.917 -3.950 18.872 1.00 95.44 84 GLY A O 1
ATOM 655 N N . TRP A 1 85 ? -18.855 -4.118 17.981 1.00 95.00 85 TRP A N 1
ATOM 656 C CA . TRP A 1 85 ? -19.190 -3.699 16.617 1.00 95.00 85 TRP A CA 1
ATOM 657 C C . TRP A 1 85 ? -19.795 -2.294 16.525 1.00 95.00 85 TRP A C 1
ATOM 659 O O . TRP A 1 85 ? -20.707 -2.051 15.734 1.00 95.00 85 TRP A O 1
ATOM 669 N N . ASP A 1 86 ? -19.279 -1.351 17.315 1.00 95.19 86 ASP A N 1
ATOM 670 C CA . ASP A 1 86 ? -19.661 0.049 17.167 1.00 95.19 86 ASP A CA 1
ATOM 671 C C . ASP A 1 86 ? -19.366 0.591 15.756 1.00 95.19 86 ASP A C 1
ATOM 673 O O . ASP A 1 86 ? -18.529 0.081 15.002 1.00 95.19 86 ASP A O 1
ATOM 677 N N . TRP A 1 87 ? -20.080 1.654 15.382 1.00 96.12 87 TRP A N 1
ATOM 678 C CA . TRP A 1 87 ? -20.009 2.198 14.026 1.00 96.12 87 TRP A CA 1
ATOM 679 C C . TRP A 1 87 ? -18.586 2.639 13.647 1.00 96.12 87 TRP A C 1
ATOM 681 O O . TRP A 1 87 ? -18.193 2.482 12.494 1.00 96.12 87 TRP A O 1
ATOM 691 N N . ALA A 1 88 ? -17.801 3.146 14.605 1.00 94.69 88 ALA A N 1
ATOM 692 C CA . ALA A 1 88 ? -16.429 3.588 14.383 1.00 94.69 88 ALA A CA 1
ATOM 693 C C . ALA A 1 88 ? -15.507 2.411 14.031 1.00 94.69 88 ALA A C 1
ATOM 695 O O . ALA A 1 88 ? -14.792 2.469 13.029 1.00 94.69 88 ALA A O 1
ATOM 696 N N . ALA A 1 89 ? -15.544 1.315 14.799 1.00 94.19 89 ALA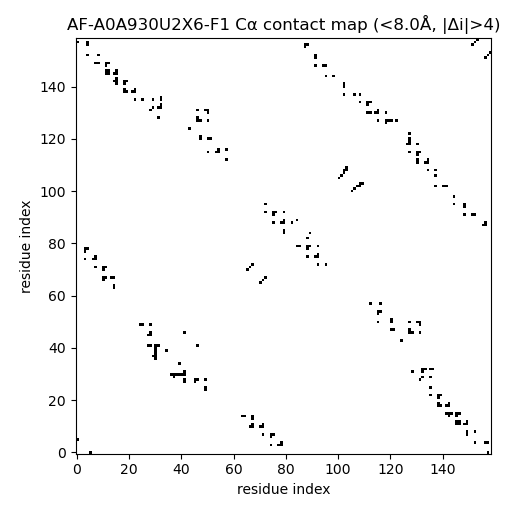 A N 1
ATOM 697 C CA . ALA A 1 89 ? -14.736 0.137 14.503 1.00 94.19 89 ALA A CA 1
ATOM 698 C C . ALA A 1 89 ? -15.173 -0.544 13.201 1.00 94.19 89 ALA A C 1
ATOM 700 O O . ALA A 1 89 ? -14.318 -0.955 12.414 1.00 94.19 89 ALA A O 1
ATOM 701 N N . VAL A 1 90 ? -16.484 -0.613 12.943 1.00 95.75 90 VAL A N 1
ATOM 702 C CA . VAL A 1 90 ? -17.031 -1.150 11.687 1.00 95.75 90 VAL A CA 1
ATOM 703 C C . VAL A 1 90 ? -16.589 -0.307 10.493 1.00 95.75 90 VAL A C 1
ATOM 705 O O . VAL A 1 90 ? -16.188 -0.868 9.476 1.00 95.75 90 VAL A O 1
ATOM 708 N N . LEU A 1 91 ? -16.601 1.023 10.609 1.00 96.38 91 LEU A N 1
ATOM 709 C CA . LEU A 1 91 ? -16.161 1.925 9.545 1.00 96.38 91 LEU A CA 1
ATOM 710 C C . LEU A 1 91 ? -14.675 1.738 9.223 1.00 96.38 91 LEU A C 1
ATOM 712 O O . LEU A 1 91 ? -14.322 1.591 8.054 1.00 96.38 91 LEU A O 1
ATOM 716 N N . ILE A 1 92 ? -13.807 1.707 10.240 1.00 95.75 92 ILE A N 1
ATOM 717 C CA . ILE A 1 92 ? -12.360 1.520 10.047 1.00 95.75 92 ILE A CA 1
ATOM 718 C C . ILE A 1 92 ? -12.084 0.163 9.393 1.00 95.75 92 ILE A C 1
ATOM 720 O O . ILE A 1 92 ? -11.353 0.089 8.403 1.00 95.75 92 ILE A O 1
ATOM 724 N N . LEU A 1 93 ? -12.699 -0.905 9.909 1.00 95.94 93 LEU A N 1
ATOM 725 C CA . LEU A 1 93 ? -12.566 -2.247 9.349 1.00 95.94 93 LEU A CA 1
ATOM 726 C C . LEU A 1 93 ? -13.106 -2.314 7.913 1.00 95.94 93 LEU A C 1
ATOM 728 O O . LEU A 1 93 ? -12.467 -2.904 7.046 1.00 95.94 93 LEU A O 1
ATOM 732 N N . GLY A 1 94 ? -14.249 -1.685 7.644 1.00 95.56 94 GLY A N 1
ATOM 733 C CA . GLY A 1 94 ? -14.868 -1.633 6.322 1.00 95.56 94 GLY A CA 1
ATOM 734 C C . GLY A 1 94 ? -14.008 -0.896 5.297 1.00 95.56 94 GLY A C 1
ATOM 735 O O . GLY A 1 94 ? -13.816 -1.399 4.193 1.00 95.56 94 GLY A O 1
ATOM 736 N N . ILE A 1 95 ? -13.427 0.248 5.667 1.00 94.06 95 ILE A N 1
ATOM 737 C CA . ILE A 1 95 ? -12.490 0.994 4.813 1.00 94.06 95 ILE A CA 1
ATOM 738 C C . ILE A 1 95 ? -11.239 0.163 4.537 1.00 94.06 95 ILE A C 1
ATOM 740 O O . ILE A 1 95 ? -10.795 0.081 3.392 1.00 94.06 95 ILE A O 1
ATOM 744 N N . TRP A 1 96 ? -10.698 -0.500 5.559 1.00 94.12 96 TRP A N 1
ATOM 745 C CA . TRP A 1 96 ? -9.551 -1.384 5.396 1.00 94.12 96 TRP A CA 1
ATOM 746 C C . TRP A 1 96 ? -9.843 -2.553 4.442 1.00 94.12 96 TRP A C 1
ATOM 748 O O . TRP A 1 96 ? -9.104 -2.764 3.480 1.00 94.12 96 TRP A O 1
ATOM 758 N N . LEU A 1 97 ? -10.942 -3.281 4.662 1.00 94.12 97 LEU A N 1
ATOM 759 C CA . LEU A 1 97 ? -11.351 -4.410 3.821 1.00 94.12 97 LEU A CA 1
ATOM 760 C C . LEU A 1 97 ? -11.690 -3.971 2.395 1.00 94.12 97 LEU A C 1
ATOM 762 O O . LEU A 1 97 ? -11.246 -4.606 1.440 1.00 94.12 97 LEU A O 1
ATOM 766 N N . GLY A 1 98 ? -12.433 -2.875 2.241 1.00 93.38 98 GLY A N 1
ATOM 767 C CA . GLY A 1 98 ? -12.762 -2.300 0.939 1.00 93.38 98 GLY A CA 1
ATOM 768 C C . GLY A 1 98 ? -11.508 -1.881 0.177 1.00 93.38 98 GLY A C 1
ATOM 769 O O . GLY A 1 98 ? -11.373 -2.172 -1.011 1.00 93.38 98 GLY A O 1
ATOM 770 N N . GLY A 1 99 ? -10.544 -1.282 0.874 1.00 91.12 99 GLY A N 1
ATOM 771 C CA . GLY A 1 99 ? -9.259 -0.918 0.303 1.00 91.12 99 GLY A CA 1
ATOM 772 C C . GLY A 1 99 ? -8.419 -2.125 -0.122 1.00 91.12 99 GLY A C 1
ATOM 773 O O . GLY A 1 99 ? -7.845 -2.137 -1.213 1.00 91.12 99 GLY A O 1
ATOM 774 N N . LEU A 1 100 ? -8.371 -3.168 0.705 1.00 89.94 100 LEU A N 1
ATOM 775 C CA . LEU A 1 100 ? -7.681 -4.414 0.379 1.00 89.94 100 LEU A CA 1
ATOM 776 C C . LEU A 1 100 ? -8.322 -5.109 -0.831 1.00 89.94 100 LEU A C 1
ATOM 778 O O . LEU A 1 100 ? -7.617 -5.521 -1.754 1.00 89.94 100 LEU A O 1
ATOM 782 N N . LEU A 1 101 ? -9.655 -5.163 -0.877 1.00 91.12 101 LEU A N 1
ATOM 783 C CA . LEU A 1 101 ? -10.404 -5.698 -2.011 1.00 91.12 101 LEU A CA 1
ATOM 784 C C . LEU A 1 101 ? -10.134 -4.896 -3.290 1.00 91.12 101 LEU A C 1
ATOM 786 O O . LEU A 1 101 ? -9.885 -5.488 -4.340 1.00 91.12 101 LEU A O 1
ATOM 790 N N . TYR A 1 102 ? -10.114 -3.564 -3.203 1.00 90.06 102 TYR A N 1
ATOM 791 C CA . TYR A 1 102 ? -9.778 -2.690 -4.324 1.00 90.06 102 TYR A CA 1
ATOM 792 C C . TYR A 1 102 ? -8.379 -2.992 -4.880 1.00 90.06 102 TYR A C 1
ATOM 794 O O . TYR A 1 102 ? -8.230 -3.194 -6.085 1.00 90.06 102 TYR A O 1
ATOM 802 N N . ILE A 1 103 ? -7.359 -3.090 -4.021 1.00 87.19 103 ILE A N 1
ATOM 803 C CA . ILE A 1 103 ? -5.972 -3.374 -4.434 1.00 87.19 103 ILE A CA 1
ATOM 804 C C . ILE A 1 103 ? -5.856 -4.750 -5.110 1.00 87.19 103 ILE A C 1
ATOM 806 O O . ILE A 1 103 ? -5.157 -4.897 -6.117 1.00 87.19 103 ILE A O 1
ATOM 810 N N . ILE A 1 104 ? -6.556 -5.760 -4.589 1.00 86.44 104 ILE A N 1
ATOM 811 C CA . ILE A 1 104 ? -6.512 -7.123 -5.130 1.00 86.44 104 ILE A CA 1
ATOM 812 C C . ILE A 1 104 ? -7.263 -7.219 -6.462 1.00 86.44 104 ILE A C 1
ATOM 814 O O . ILE A 1 104 ? -6.711 -7.725 -7.439 1.00 86.44 104 ILE A O 1
ATOM 818 N N . VAL A 1 105 ? -8.504 -6.735 -6.513 1.00 85.38 105 VAL A N 1
ATOM 819 C CA . VAL A 1 105 ? -9.414 -6.958 -7.647 1.00 85.38 105 VAL A CA 1
ATOM 820 C C . VAL A 1 105 ? -9.179 -5.942 -8.757 1.00 85.38 105 VAL A C 1
ATOM 822 O O . VAL A 1 105 ? -8.961 -6.321 -9.906 1.00 85.38 105 VAL A O 1
ATOM 825 N N . ILE A 1 106 ? -9.199 -4.653 -8.418 1.00 83.75 106 ILE A N 1
ATOM 826 C CA . ILE A 1 106 ? -9.090 -3.561 -9.393 1.00 83.75 106 ILE A CA 1
ATOM 827 C C . ILE A 1 106 ? -7.619 -3.238 -9.645 1.00 83.75 106 ILE A C 1
ATOM 829 O O . ILE A 1 106 ? -7.184 -3.148 -10.791 1.00 83.75 106 ILE A O 1
ATOM 833 N N . GLY A 1 107 ? -6.833 -3.124 -8.574 1.00 78.31 107 GLY A N 1
ATOM 834 C CA . GLY A 1 107 ? -5.402 -2.853 -8.654 1.00 78.31 107 GLY A CA 1
ATOM 835 C C . GLY A 1 107 ? -4.586 -4.003 -9.245 1.00 78.31 107 GLY A C 1
ATOM 836 O O . GLY A 1 107 ? -3.499 -3.768 -9.772 1.00 78.31 107 GLY A O 1
ATOM 837 N N . ARG A 1 108 ? -5.114 -5.237 -9.193 1.00 85.56 108 ARG A N 1
ATOM 838 C CA . ARG A 1 108 ? -4.482 -6.461 -9.710 1.00 85.56 108 ARG A CA 1
ATOM 839 C C . ARG A 1 108 ? -3.011 -6.559 -9.298 1.00 85.56 108 ARG A C 1
ATOM 841 O O . ARG A 1 108 ? -2.152 -6.878 -10.120 1.00 85.56 108 ARG A O 1
ATOM 848 N N . ILE A 1 109 ? -2.722 -6.297 -8.020 1.00 84.69 109 ILE A N 1
ATOM 849 C CA . ILE A 1 109 ? -1.354 -6.197 -7.484 1.00 84.69 109 ILE A CA 1
ATOM 850 C C . ILE A 1 109 ? -0.460 -7.380 -7.882 1.00 84.69 109 ILE A C 1
ATOM 852 O O . ILE A 1 109 ? 0.679 -7.178 -8.285 1.00 84.69 109 ILE A O 1
ATOM 856 N N . ALA A 1 110 ? -0.987 -8.608 -7.866 1.00 85.06 110 ALA A N 1
ATOM 857 C CA . ALA A 1 110 ? -0.238 -9.800 -8.262 1.00 85.06 110 ALA A CA 1
ATOM 858 C C . ALA A 1 110 ? 0.216 -9.750 -9.732 1.00 85.06 110 ALA A C 1
ATOM 860 O O . ALA A 1 110 ? 1.328 -10.162 -10.050 1.00 85.06 110 ALA A O 1
ATOM 861 N N . ALA A 1 111 ? -0.621 -9.214 -10.626 1.00 85.19 111 ALA A N 1
ATOM 862 C CA . ALA A 1 111 ? -0.265 -9.030 -12.027 1.00 85.19 111 ALA A CA 1
ATOM 863 C C . ALA A 1 111 ? 0.772 -7.912 -12.199 1.00 85.19 111 ALA A C 1
ATOM 865 O O . ALA A 1 111 ? 1.717 -8.095 -12.957 1.00 85.19 111 ALA A O 1
ATOM 866 N N . ALA A 1 112 ? 0.637 -6.798 -11.470 1.00 85.31 112 ALA A N 1
ATOM 867 C CA . ALA A 1 112 ? 1.603 -5.697 -11.509 1.00 85.31 112 ALA A CA 1
ATOM 868 C C . ALA A 1 112 ? 2.992 -6.128 -11.005 1.00 85.31 112 ALA A C 1
ATOM 870 O O . ALA A 1 112 ? 4.001 -5.863 -11.654 1.00 85.31 112 ALA A O 1
ATOM 871 N N . VAL A 1 113 ? 3.036 -6.857 -9.887 1.00 86.25 113 VAL A N 1
ATOM 872 C CA . VAL A 1 113 ? 4.271 -7.429 -9.335 1.00 86.25 113 VAL A CA 1
ATOM 873 C C . VAL A 1 113 ? 4.881 -8.439 -10.304 1.00 86.25 113 VAL A C 1
ATOM 875 O O . VAL A 1 113 ? 6.083 -8.396 -10.555 1.00 86.25 113 VAL A O 1
ATOM 878 N N . LYS A 1 114 ? 4.060 -9.321 -10.891 1.00 87.19 114 LYS A N 1
ATOM 879 C CA . LYS A 1 114 ? 4.528 -10.288 -11.888 1.00 87.19 114 LYS A CA 1
ATOM 880 C C . LYS A 1 114 ? 5.116 -9.592 -13.118 1.00 87.19 114 LYS A C 1
ATOM 882 O O . LYS A 1 114 ? 6.189 -9.998 -13.539 1.00 87.19 114 LYS A O 1
ATOM 887 N N . ASP A 1 115 ? 4.467 -8.550 -13.647 1.00 86.94 115 ASP A N 1
ATOM 888 C CA . ASP A 1 115 ? 4.939 -7.783 -14.817 1.00 86.94 115 ASP A CA 1
ATOM 889 C C . ASP A 1 115 ? 6.349 -7.222 -14.569 1.00 86.94 115 ASP A C 1
ATOM 891 O O . ASP A 1 115 ? 7.239 -7.435 -15.387 1.00 86.94 115 ASP A O 1
ATOM 895 N N . VAL A 1 116 ? 6.596 -6.611 -13.403 1.00 87.06 116 VAL A N 1
ATOM 896 C CA . VAL A 1 116 ? 7.928 -6.096 -13.021 1.00 87.06 116 VAL A CA 1
ATOM 897 C C . VAL A 1 116 ? 8.938 -7.222 -12.785 1.00 87.06 116 VAL A C 1
ATOM 899 O O . VAL A 1 116 ? 10.101 -7.110 -13.162 1.00 87.06 116 VAL A O 1
ATOM 902 N N . TRP A 1 117 ? 8.514 -8.330 -12.175 1.00 88.38 117 TRP A N 1
ATOM 903 C CA . TRP A 1 117 ? 9.405 -9.454 -11.897 1.00 88.38 117 TRP A CA 1
ATOM 904 C C . TRP A 1 117 ? 9.893 -10.151 -13.169 1.00 88.38 117 TRP A C 1
ATOM 906 O O . TRP A 1 117 ? 11.068 -10.505 -13.268 1.00 88.38 117 TRP A O 1
ATOM 916 N N . THR A 1 118 ? 8.990 -10.372 -14.130 1.00 88.81 118 THR A N 1
ATOM 917 C CA . THR A 1 118 ? 9.279 -11.133 -15.352 1.00 88.81 118 THR A CA 1
ATOM 918 C C . THR A 1 118 ? 9.845 -10.281 -16.479 1.00 88.81 118 THR A C 1
ATOM 920 O O . THR A 1 118 ? 10.460 -10.825 -17.393 1.00 88.81 118 THR A O 1
ATOM 923 N N . THR A 1 119 ? 9.644 -8.963 -16.444 1.00 89.94 119 THR A N 1
ATOM 924 C CA . THR A 1 119 ? 10.203 -8.063 -17.454 1.00 89.94 119 THR A CA 1
ATOM 925 C C . THR A 1 119 ? 11.692 -7.858 -17.192 1.00 89.94 119 THR A C 1
ATOM 927 O O . THR A 1 119 ? 12.113 -7.513 -16.089 1.00 89.94 119 THR A O 1
ATOM 930 N N . ALA A 1 120 ? 12.520 -8.065 -18.214 1.00 88.38 120 ALA A N 1
ATOM 931 C CA . ALA A 1 120 ? 13.942 -7.774 -18.109 1.00 88.38 120 ALA A CA 1
ATOM 932 C C . ALA A 1 120 ? 14.155 -6.255 -18.001 1.00 88.38 120 ALA A C 1
ATOM 934 O O . ALA A 1 120 ? 13.620 -5.488 -18.801 1.00 88.38 120 ALA A O 1
ATOM 935 N N . SER A 1 121 ? 14.973 -5.808 -17.044 1.00 84.62 121 SER A N 1
ATOM 936 C CA . SER A 1 121 ? 15.239 -4.375 -16.827 1.00 84.62 121 SER A CA 1
ATOM 937 C C . SER A 1 121 ? 15.918 -3.690 -18.028 1.00 84.62 121 SER A C 1
ATOM 939 O O . SER A 1 121 ? 15.837 -2.472 -18.160 1.00 84.62 121 SER A O 1
ATOM 941 N N . ASN A 1 122 ? 16.561 -4.455 -18.919 1.00 86.94 122 ASN A N 1
ATOM 942 C CA . ASN A 1 122 ? 17.134 -4.023 -20.203 1.00 86.94 122 ASN A CA 1
ATOM 943 C C . ASN A 1 122 ? 16.212 -4.302 -21.414 1.00 86.94 122 ASN A C 1
ATOM 945 O O . ASN A 1 122 ? 16.631 -4.124 -22.553 1.00 86.94 122 ASN A O 1
ATOM 949 N N . GLY A 1 123 ? 14.971 -4.740 -21.180 1.00 85.56 123 GLY A N 1
ATOM 950 C CA . GLY A 1 123 ? 13.980 -5.025 -22.217 1.00 85.56 123 GLY A CA 1
ATOM 951 C C . GLY A 1 123 ? 13.355 -3.768 -22.830 1.00 85.56 123 GLY A C 1
ATOM 952 O O . GLY A 1 123 ? 13.834 -2.646 -22.633 1.00 85.56 123 GLY A O 1
ATOM 953 N N . GLU A 1 124 ? 12.261 -3.959 -23.567 1.00 91.06 124 GLU A N 1
ATOM 954 C CA . GLU A 1 124 ? 11.535 -2.880 -24.241 1.00 91.06 124 GLU A CA 1
ATOM 955 C C . GLU A 1 124 ? 11.064 -1.801 -23.249 1.00 91.06 124 GLU A C 1
ATOM 957 O O . GLU A 1 124 ? 10.381 -2.088 -22.262 1.00 91.06 124 GLU A O 1
ATOM 962 N N . LEU A 1 125 ? 11.402 -0.537 -23.527 1.00 87.88 125 LEU A N 1
ATOM 963 C CA . LEU A 1 125 ? 11.163 0.579 -22.609 1.00 87.88 125 LEU A CA 1
ATOM 964 C C . LEU A 1 125 ? 9.676 0.773 -22.274 1.00 87.88 125 LEU A C 1
ATOM 966 O O . LEU A 1 125 ? 9.342 1.123 -21.143 1.00 87.88 125 LEU A O 1
ATOM 970 N N . HIS A 1 126 ? 8.766 0.511 -23.216 1.00 88.50 126 HIS A N 1
ATOM 971 C CA . HIS A 1 126 ? 7.325 0.595 -22.963 1.00 88.50 126 HIS A CA 1
ATOM 972 C C . HIS A 1 126 ? 6.845 -0.421 -21.921 1.00 88.50 126 HIS A C 1
ATOM 974 O O . HIS A 1 126 ? 6.034 -0.070 -21.060 1.00 88.50 126 HIS A O 1
ATOM 980 N N . ALA A 1 127 ? 7.368 -1.650 -21.952 1.00 88.31 127 ALA A N 1
ATOM 981 C CA . ALA A 1 127 ? 7.039 -2.678 -20.968 1.00 88.31 127 ALA A CA 1
ATOM 982 C C . ALA A 1 127 ? 7.583 -2.313 -19.577 1.00 88.31 127 ALA A C 1
ATOM 984 O O . ALA A 1 127 ? 6.835 -2.340 -18.600 1.00 88.31 127 ALA A O 1
ATOM 985 N N . VAL A 1 128 ? 8.842 -1.866 -19.504 1.00 89.94 128 VAL A N 1
ATOM 986 C CA . VAL A 1 128 ? 9.480 -1.408 -18.255 1.00 89.94 128 VAL A CA 1
ATOM 987 C C . VAL A 1 128 ? 8.709 -0.225 -17.650 1.00 89.94 128 VAL A C 1
ATOM 989 O O . VAL A 1 128 ? 8.374 -0.238 -16.465 1.00 89.94 128 VAL A O 1
ATOM 992 N N . ASN A 1 129 ? 8.350 0.769 -18.470 1.00 90.00 129 ASN A N 1
ATOM 993 C CA . ASN A 1 129 ? 7.560 1.929 -18.051 1.00 90.00 129 ASN A CA 1
ATOM 994 C C . ASN A 1 129 ? 6.192 1.533 -17.496 1.00 90.00 129 ASN A C 1
ATOM 996 O O . ASN A 1 129 ? 5.762 2.069 -16.475 1.00 90.00 129 ASN A O 1
ATOM 1000 N N . ARG A 1 130 ? 5.497 0.603 -18.159 1.00 91.00 130 ARG A N 1
ATOM 1001 C CA . ARG A 1 130 ? 4.196 0.105 -17.702 1.00 91.00 130 ARG A CA 1
ATOM 1002 C C . ARG A 1 130 ? 4.316 -0.584 -16.342 1.00 91.00 130 ARG A C 1
ATOM 1004 O O . ARG A 1 130 ? 3.507 -0.293 -15.461 1.00 91.00 130 ARG A O 1
ATOM 1011 N N . GLY A 1 131 ? 5.329 -1.432 -16.161 1.00 88.25 131 GLY A N 1
ATOM 1012 C CA . GLY A 1 131 ? 5.600 -2.102 -14.890 1.00 88.25 131 GLY A CA 1
ATOM 1013 C C . GLY A 1 131 ? 5.832 -1.102 -13.755 1.00 88.25 131 GLY A C 1
ATOM 1014 O O . GLY A 1 131 ? 5.117 -1.130 -12.752 1.00 88.25 131 GLY A O 1
ATOM 1015 N N . VAL A 1 132 ? 6.755 -0.152 -13.953 1.00 91.50 132 VAL A N 1
ATOM 1016 C CA . VAL A 1 132 ? 7.059 0.912 -12.976 1.00 91.50 132 VAL A CA 1
ATOM 1017 C C . VAL A 1 132 ? 5.816 1.750 -12.666 1.00 91.50 132 VAL A C 1
ATOM 1019 O O . VAL A 1 132 ? 5.471 1.943 -11.503 1.00 91.50 132 VAL A O 1
ATOM 1022 N N . LYS A 1 133 ? 5.084 2.200 -13.692 1.00 92.12 133 LYS A N 1
ATOM 1023 C CA . LYS A 1 133 ? 3.849 2.983 -13.537 1.00 92.12 133 LYS A CA 1
ATOM 1024 C C . LYS A 1 133 ? 2.810 2.270 -12.678 1.00 92.12 133 LYS A C 1
ATOM 1026 O O . LYS A 1 133 ? 2.193 2.890 -11.813 1.00 92.12 133 LYS A O 1
ATOM 1031 N N . ASN A 1 134 ? 2.569 0.994 -12.958 1.00 90.19 134 ASN A N 1
ATOM 1032 C CA . ASN A 1 134 ? 1.568 0.222 -12.236 1.00 90.19 134 ASN A CA 1
ATOM 1033 C C . ASN A 1 134 ? 1.972 0.048 -10.773 1.00 90.19 134 ASN A C 1
ATOM 1035 O O . ASN A 1 134 ? 1.127 0.216 -9.897 1.00 90.19 134 ASN A O 1
ATOM 1039 N N . LEU A 1 135 ? 3.253 -0.214 -10.502 1.00 90.44 135 LEU A N 1
ATOM 1040 C CA . LEU A 1 135 ? 3.738 -0.398 -9.138 1.00 90.44 135 LEU A CA 1
ATOM 1041 C C . LEU A 1 135 ? 3.672 0.897 -8.315 1.00 90.44 135 LEU A C 1
ATOM 1043 O O . LEU A 1 135 ? 3.155 0.864 -7.202 1.00 90.44 135 LEU A O 1
ATOM 1047 N N . ILE A 1 136 ? 4.039 2.043 -8.902 1.00 92.56 136 ILE A N 1
ATOM 1048 C CA . ILE A 1 136 ? 3.908 3.361 -8.255 1.00 92.56 136 ILE A CA 1
ATOM 1049 C C . ILE A 1 136 ? 2.463 3.617 -7.814 1.00 92.56 136 ILE A C 1
ATOM 1051 O O . ILE A 1 136 ? 2.222 4.032 -6.680 1.00 92.56 136 ILE A O 1
ATOM 1055 N N . HIS A 1 137 ? 1.478 3.350 -8.680 1.00 91.75 137 HIS A N 1
ATOM 105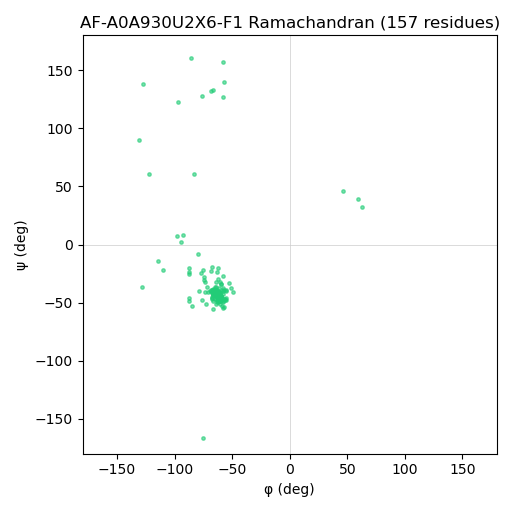6 C CA . HIS A 1 137 ? 0.069 3.517 -8.311 1.00 91.75 137 HIS A CA 1
ATOM 1057 C C . HIS A 1 137 ? -0.332 2.620 -7.140 1.00 91.75 137 HIS A C 1
ATOM 1059 O O . HIS A 1 137 ? -1.050 3.064 -6.245 1.00 91.75 137 HIS A O 1
ATOM 1065 N N . GLN A 1 138 ? 0.137 1.372 -7.123 1.00 91.00 138 GLN A N 1
ATOM 1066 C CA . GLN A 1 138 ? -0.164 0.461 -6.024 1.00 91.00 138 GLN A CA 1
ATOM 1067 C C . GLN A 1 138 ? 0.494 0.895 -4.714 1.00 91.00 138 GLN A C 1
ATOM 1069 O O . GLN A 1 138 ? -0.153 0.830 -3.672 1.00 91.00 138 GLN A O 1
ATOM 1074 N N . HIS A 1 139 ? 1.730 1.397 -4.750 1.00 92.81 139 HIS A N 1
ATOM 1075 C CA . HIS A 1 139 ? 2.393 1.928 -3.561 1.00 92.81 139 HIS A CA 1
ATOM 1076 C C . HIS A 1 139 ? 1.703 3.185 -3.027 1.00 92.81 139 HIS A C 1
ATOM 1078 O O . HIS A 1 139 ? 1.520 3.305 -1.817 1.00 92.81 139 HIS A O 1
ATOM 1084 N N . PHE A 1 140 ? 1.241 4.080 -3.906 1.00 92.44 140 PHE A N 1
ATOM 1085 C CA . PHE A 1 140 ? 0.418 5.223 -3.500 1.00 92.44 140 PHE A CA 1
ATOM 1086 C C . PHE A 1 140 ? -0.891 4.784 -2.840 1.00 92.44 140 PHE A C 1
ATOM 1088 O O . PHE A 1 140 ? -1.221 5.281 -1.766 1.00 92.44 140 PHE A O 1
ATOM 1095 N N . ASN A 1 141 ? -1.617 3.835 -3.438 1.00 91.56 1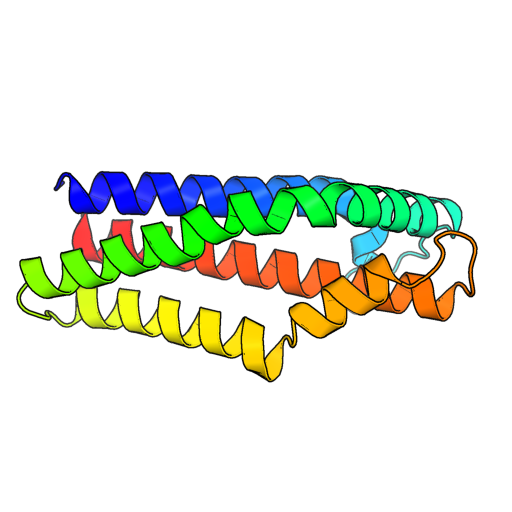41 ASN A N 1
ATOM 1096 C CA . ASN A 1 141 ? -2.859 3.321 -2.855 1.00 91.56 141 ASN A CA 1
ATOM 1097 C C . ASN A 1 141 ? -2.606 2.648 -1.497 1.00 91.56 141 ASN A C 1
ATOM 1099 O O . ASN A 1 141 ? -3.333 2.903 -0.540 1.00 91.56 141 ASN A O 1
ATOM 1103 N N . GLY A 1 142 ? -1.543 1.844 -1.391 1.00 91.44 142 GLY A N 1
ATOM 1104 C CA . GLY A 1 142 ? -1.124 1.218 -0.137 1.00 91.44 142 GLY A C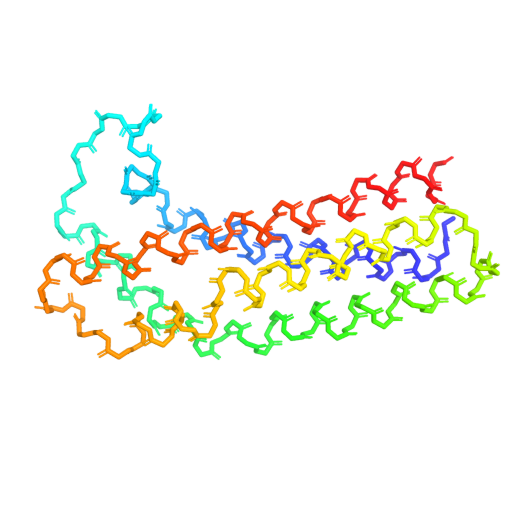A 1
ATOM 1105 C C . GLY A 1 142 ? -0.815 2.245 0.954 1.00 91.44 142 GLY A C 1
ATOM 1106 O O . GLY A 1 142 ? -1.315 2.121 2.073 1.00 91.44 142 GLY A O 1
ATOM 1107 N N . LEU A 1 143 ? -0.065 3.302 0.617 1.00 94.50 143 LEU A N 1
ATOM 1108 C CA . LEU A 1 143 ? 0.235 4.397 1.541 1.00 94.50 143 LEU A CA 1
ATOM 1109 C C . LEU A 1 143 ? -1.038 5.121 1.994 1.00 94.50 143 LEU A C 1
ATOM 1111 O O . LEU A 1 143 ? -1.226 5.336 3.190 1.00 94.50 143 LEU A O 1
ATOM 1115 N N . LEU A 1 144 ? -1.915 5.484 1.054 1.00 94.06 144 LEU A N 1
ATOM 1116 C CA . LEU A 1 144 ? -3.163 6.188 1.355 1.00 94.06 144 LEU A CA 1
ATOM 1117 C C . LEU A 1 144 ? -4.074 5.364 2.262 1.00 94.06 144 LEU A C 1
ATOM 1119 O O . LEU A 1 144 ? -4.658 5.914 3.190 1.00 94.06 144 LEU A O 1
ATOM 1123 N N . HIS A 1 145 ? -4.170 4.054 2.039 1.00 92.06 145 HIS A N 1
ATOM 1124 C CA . HIS A 1 145 ? -4.966 3.178 2.896 1.00 92.06 145 HIS A CA 1
ATOM 1125 C C . HIS A 1 145 ? -4.369 3.071 4.298 1.00 92.06 145 HIS A C 1
ATOM 1127 O O . HIS A 1 145 ? -5.103 3.174 5.280 1.00 92.06 145 HIS A O 1
ATOM 1133 N N . ALA A 1 146 ? -3.046 2.917 4.405 1.00 94.25 146 ALA A N 1
ATOM 1134 C CA . ALA A 1 146 ? -2.383 2.834 5.699 1.00 94.25 146 ALA A CA 1
ATOM 1135 C C . ALA A 1 146 ? -2.551 4.131 6.507 1.00 94.25 146 ALA A C 1
ATOM 1137 O O . ALA A 1 146 ? -2.961 4.087 7.665 1.00 94.25 146 ALA A O 1
ATOM 1138 N N . ILE A 1 147 ? -2.322 5.287 5.877 1.00 95.88 147 ILE A N 1
ATOM 1139 C CA . ILE A 1 147 ? -2.554 6.601 6.491 1.00 95.88 147 ILE A CA 1
ATOM 1140 C C . ILE A 1 147 ? -4.035 6.795 6.828 1.00 95.88 147 ILE A C 1
ATOM 1142 O O . ILE A 1 147 ? -4.345 7.275 7.913 1.00 95.88 147 ILE A O 1
ATOM 1146 N N . GLY A 1 148 ? -4.952 6.398 5.945 1.00 95.31 148 GLY A N 1
ATOM 1147 C CA . GLY A 1 148 ? -6.392 6.491 6.182 1.00 95.31 148 GLY A CA 1
ATOM 1148 C C . GLY A 1 148 ? -6.816 5.749 7.448 1.00 95.31 148 GLY A C 1
ATOM 1149 O O . GLY A 1 148 ? -7.505 6.323 8.289 1.00 95.31 148 GLY A O 1
ATOM 1150 N N . VAL A 1 149 ? -6.338 4.515 7.638 1.00 95.19 149 VAL A N 1
ATOM 1151 C CA . VAL A 1 149 ? -6.588 3.751 8.869 1.00 95.19 149 VAL A CA 1
ATOM 1152 C C . VAL A 1 149 ? -5.990 4.454 10.086 1.00 95.19 149 VAL A C 1
ATOM 1154 O O . VAL A 1 149 ? -6.683 4.583 11.090 1.00 95.19 149 VAL A O 1
ATOM 1157 N N . ILE A 1 150 ? -4.752 4.959 10.009 1.00 96.00 150 ILE A N 1
ATOM 1158 C CA . ILE A 1 150 ? -4.120 5.701 11.117 1.00 96.00 150 ILE A CA 1
ATOM 1159 C C . ILE A 1 150 ? -4.962 6.920 11.510 1.00 96.00 150 ILE A C 1
ATOM 1161 O O . ILE A 1 150 ? -5.254 7.107 12.688 1.00 96.00 150 ILE A O 1
ATOM 1165 N N . LEU A 1 151 ? -5.368 7.738 10.536 1.00 96.69 151 LEU A N 1
ATOM 1166 C CA . LEU A 1 151 ? -6.135 8.958 10.784 1.00 96.69 151 LEU A CA 1
ATOM 1167 C C . LEU A 1 151 ? -7.505 8.653 11.389 1.00 96.69 151 LEU A C 1
ATOM 1169 O O . LEU A 1 151 ? -7.903 9.309 12.349 1.00 96.69 151 LEU A O 1
ATOM 1173 N N . LEU A 1 152 ? -8.205 7.638 10.878 1.00 95.31 152 LEU A N 1
ATOM 1174 C CA . LEU A 1 152 ? -9.490 7.221 11.437 1.00 95.31 152 LEU A CA 1
ATOM 1175 C C . LEU A 1 152 ? -9.333 6.628 12.838 1.00 95.31 152 LEU A C 1
ATOM 1177 O O . LEU A 1 152 ? -10.133 6.920 13.721 1.00 95.31 152 LEU A O 1
ATOM 1181 N N . GLN A 1 153 ? -8.288 5.831 13.063 1.00 95.25 153 GLN A N 1
ATOM 1182 C CA . GLN A 1 153 ? -7.997 5.256 14.369 1.00 95.25 153 GLN A CA 1
ATOM 1183 C C . GLN A 1 153 ? -7.715 6.353 15.401 1.00 95.25 153 GLN A C 1
ATOM 1185 O O . GLN A 1 153 ? -8.233 6.295 16.515 1.00 95.25 153 GLN A O 1
ATOM 1190 N N . LEU A 1 154 ? -6.928 7.368 15.032 1.00 94.81 154 LEU A N 1
ATOM 1191 C CA . LEU A 1 154 ? -6.679 8.520 15.890 1.00 94.81 154 LEU A CA 1
ATOM 1192 C C . LEU A 1 154 ? -7.972 9.302 16.150 1.00 94.81 154 LEU A C 1
ATOM 1194 O O . LEU A 1 154 ? -8.305 9.536 17.305 1.00 94.81 154 LEU A O 1
ATOM 1198 N N . GLY A 1 155 ? -8.716 9.656 15.100 1.00 94.31 155 GLY A N 1
ATOM 1199 C CA . GLY A 1 155 ? -9.864 10.559 15.200 1.00 94.31 155 GLY A CA 1
ATOM 1200 C C . GLY A 1 155 ? -11.157 9.961 15.761 1.00 94.31 155 GLY A C 1
ATOM 1201 O O . GLY A 1 155 ? -11.985 10.724 16.240 1.00 94.31 155 GLY A O 1
ATOM 1202 N N . LEU A 1 156 ? -11.364 8.641 15.675 1.00 92.50 156 LEU A N 1
ATOM 1203 C CA . LEU A 1 156 ? -12.630 7.999 16.072 1.00 92.50 156 LEU A CA 1
ATOM 1204 C C . LEU A 1 156 ? -12.511 7.058 17.276 1.00 92.50 156 LEU A C 1
ATOM 1206 O O . LEU A 1 156 ? -13.528 6.605 17.800 1.00 92.50 156 LEU A O 1
ATOM 1210 N N . VAL A 1 157 ? -11.289 6.677 17.662 1.00 89.62 157 VAL A N 1
ATOM 1211 C CA . VAL A 1 157 ? -11.063 5.656 18.699 1.00 89.62 157 VAL A CA 1
ATOM 1212 C C . VAL A 1 157 ? -10.107 6.126 19.790 1.00 89.62 157 VAL A C 1
ATOM 1214 O O . VAL A 1 157 ? -10.277 5.729 20.945 1.00 89.62 157 VAL A O 1
ATOM 1217 N N . VAL A 1 158 ? -9.072 6.896 19.443 1.00 87.75 158 VAL A N 1
ATOM 1218 C CA . VAL A 1 158 ? -8.071 7.365 20.415 1.00 87.75 158 VAL A CA 1
ATOM 1219 C C . VAL A 1 158 ? -8.483 8.676 21.075 1.00 87.75 158 VAL A C 1
ATOM 1221 O O . VAL A 1 158 ? -8.367 8.766 22.300 1.00 87.75 158 VAL A O 1
ATOM 1224 N N . PHE A 1 159 ? -8.905 9.656 20.276 1.00 81.56 159 PHE A N 1
ATOM 1225 C CA . PHE A 1 159 ? -9.482 10.920 20.735 1.00 81.56 159 PHE A CA 1
ATOM 1226 C C . PHE A 1 159 ? -10.995 10.788 20.906 1.00 81.56 159 PHE A C 1
ATOM 1228 O O . PHE A 1 159 ? -11.511 11.419 21.853 1.00 81.56 159 PHE A O 1
#